Protein AF-A0A968EYV7-F1 (afdb_monomer_lite)

Secondary structure (DSSP, 8-state):
--HHHHHHHHHHHHHHHHHHHHHTSTT-----GGG-STTHHHHHHHHHHHHHHHHHHH--HHHHHHHHHHHHHHHT-STT---SSTT-SSS--SS-S-SHHHH--

Sequence (105 aa):
STVQGLLRISLLDRCQNLLNQRNNTGFQVAMSPGDYYWGSNAVVLNRAILLIFGYAETQNDQFLATALDQLHYILGVNAHQLSFVTVTGRLSPMNPHHRPSIADG

Structure (mmCIF, N/CA/C/O backbone):
data_AF-A0A968EYV7-F1
#
_entry.id   AF-A0A968EYV7-F1
#
loop_
_atom_site.group_PDB
_atom_site.id
_atom_site.type_symbol
_atom_site.label_atom_id
_atom_site.label_alt_id
_atom_site.label_comp_id
_atom_site.label_asym_id
_atom_site.label_entity_id
_atom_site.label_seq_id
_atom_site.pdbx_PDB_ins_code
_atom_site.Cartn_x
_atom_site.Cartn_y
_atom_site.Cartn_z
_atom_site.occupancy
_atom_site.B_iso_or_equiv
_atom_site.auth_seq_id
_atom_site.auth_comp_id
_atom_site.auth_asym_id
_atom_site.auth_atom_id
_atom_site.pdbx_PDB_model_num
ATOM 1 N N . SER A 1 1 ? -11.675 6.533 29.300 1.00 62.75 1 SER A N 1
ATOM 2 C CA . SER A 1 1 ? -11.208 6.004 28.003 1.00 62.75 1 SER A CA 1
ATOM 3 C C . SER A 1 1 ? -10.010 5.105 28.256 1.00 62.75 1 SER A C 1
ATOM 5 O O . SER A 1 1 ? -9.059 5.531 28.895 1.00 62.75 1 SER A O 1
ATOM 7 N N . THR A 1 2 ? -10.075 3.839 27.851 1.00 88.75 2 THR A N 1
ATOM 8 C CA . THR A 1 2 ? -8.946 2.903 27.969 1.00 88.75 2 THR A CA 1
ATOM 9 C C . THR A 1 2 ? -7.988 3.090 26.792 1.00 88.75 2 THR A C 1
ATOM 11 O O . THR A 1 2 ? -8.418 3.440 25.692 1.00 88.75 2 THR A O 1
ATOM 14 N N . VAL A 1 3 ? -6.691 2.842 27.003 1.00 94.12 3 VAL A N 1
ATOM 15 C CA . VAL A 1 3 ? -5.647 2.940 25.960 1.00 94.12 3 VAL A CA 1
ATOM 16 C C . VAL A 1 3 ? -6.018 2.128 24.710 1.00 94.12 3 VAL A C 1
ATOM 18 O O . VAL A 1 3 ? -5.838 2.598 23.593 1.00 94.12 3 VAL A O 1
ATOM 21 N N . GLN A 1 4 ? -6.631 0.955 24.890 1.00 93.38 4 GLN A N 1
ATOM 22 C CA . GLN A 1 4 ? -7.121 0.109 23.799 1.00 93.38 4 GLN A CA 1
ATOM 23 C C . GLN A 1 4 ? -8.124 0.829 22.882 1.00 93.38 4 GLN A C 1
ATOM 25 O O . GLN A 1 4 ? -8.026 0.721 21.662 1.00 93.38 4 GLN A O 1
ATOM 30 N N . GLY A 1 5 ? -9.068 1.589 23.450 1.00 95.38 5 GLY A N 1
ATOM 31 C CA . GLY A 1 5 ? -10.048 2.338 22.662 1.00 95.38 5 GLY A CA 1
ATOM 32 C C . GLY A 1 5 ? -9.395 3.420 21.799 1.00 95.38 5 GLY A C 1
ATOM 33 O O . GLY A 1 5 ? -9.771 3.594 20.644 1.00 95.38 5 GLY A O 1
ATOM 34 N N . LEU A 1 6 ? -8.368 4.093 22.329 1.00 96.88 6 LEU A N 1
ATOM 35 C CA . LEU A 1 6 ? -7.609 5.106 21.589 1.00 96.88 6 LEU A CA 1
ATOM 36 C C . LEU A 1 6 ? -6.784 4.491 20.452 1.00 96.88 6 LEU A C 1
ATOM 38 O O . LEU A 1 6 ? -6.753 5.044 19.355 1.00 96.88 6 LEU A O 1
ATOM 42 N N . LEU A 1 7 ? -6.155 3.335 20.689 1.00 96.38 7 LEU A N 1
ATOM 43 C CA . LEU A 1 7 ? -5.414 2.614 19.651 1.00 96.38 7 LEU A CA 1
ATOM 44 C C . LEU A 1 7 ? -6.331 2.161 18.513 1.00 96.38 7 LEU A C 1
ATOM 46 O O . LEU A 1 7 ? -5.968 2.310 17.348 1.00 96.38 7 LEU A O 1
ATOM 50 N N . ARG A 1 8 ? -7.535 1.674 18.841 1.00 96.81 8 ARG A N 1
ATOM 51 C CA . ARG A 1 8 ? -8.535 1.295 17.837 1.00 96.81 8 ARG A CA 1
ATOM 52 C C . ARG A 1 8 ? -8.933 2.488 16.970 1.00 96.81 8 ARG A C 1
ATOM 54 O O . ARG A 1 8 ? -8.909 2.374 15.753 1.00 96.81 8 ARG A O 1
ATOM 61 N N . ILE A 1 9 ? -9.246 3.632 17.581 1.00 97.81 9 ILE A N 1
ATOM 62 C CA . ILE A 1 9 ? -9.594 4.857 16.840 1.00 97.81 9 ILE A CA 1
ATOM 63 C C . ILE A 1 9 ? -8.437 5.278 15.924 1.00 97.81 9 ILE A C 1
ATOM 65 O O . ILE A 1 9 ? -8.646 5.471 14.732 1.00 97.81 9 ILE A O 1
ATOM 69 N N . SER A 1 10 ? -7.207 5.317 16.445 1.00 98.00 10 SER A N 1
ATOM 70 C CA . SER A 1 10 ? -6.016 5.689 15.670 1.00 98.00 10 SER A CA 1
ATOM 71 C C . SER A 1 10 ? -5.769 4.769 14.465 1.00 98.00 10 SER A C 1
ATOM 73 O O . SER A 1 10 ? -5.453 5.243 13.370 1.00 98.00 10 SER A O 1
ATOM 75 N N . LEU A 1 11 ? -5.963 3.453 14.626 1.00 98.19 11 LEU A N 1
ATOM 76 C CA . LEU A 1 11 ? -5.874 2.494 13.521 1.00 98.19 11 LEU A CA 1
ATOM 77 C C . LEU A 1 11 ? -6.904 2.802 12.427 1.00 98.19 11 LEU A C 1
ATOM 79 O O . LEU A 1 11 ? -6.548 2.838 11.247 1.00 98.19 11 LEU A O 1
ATOM 83 N N . LEU A 1 12 ? -8.165 3.021 12.806 1.00 98.50 12 LEU A N 1
ATOM 84 C CA . LEU A 1 12 ? -9.245 3.271 11.849 1.00 98.50 12 LEU A CA 1
ATOM 85 C C . LEU A 1 12 ? -9.068 4.613 11.135 1.00 98.50 12 LEU A C 1
ATOM 87 O O . LEU A 1 12 ? -9.199 4.662 9.912 1.00 98.50 12 LEU A O 1
ATOM 91 N N . ASP A 1 13 ? -8.658 5.658 11.854 1.00 98.62 13 ASP A N 1
ATOM 92 C CA . ASP A 1 13 ? -8.312 6.953 11.261 1.00 98.62 13 ASP A CA 1
ATOM 93 C C . ASP A 1 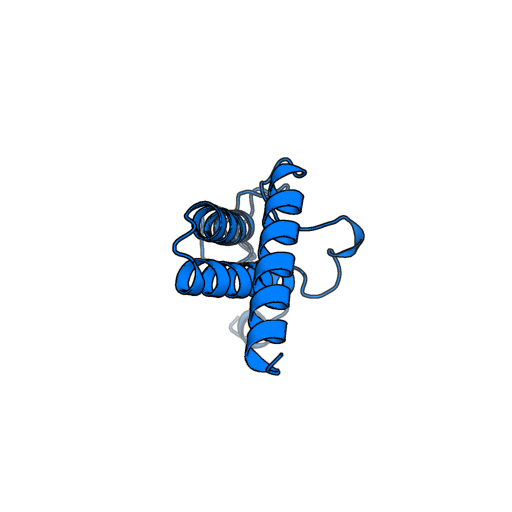13 ? -7.158 6.808 10.266 1.00 98.62 13 ASP A C 1
ATOM 95 O O . ASP A 1 13 ? -7.177 7.378 9.169 1.00 98.62 13 ASP A O 1
ATOM 99 N N . ARG A 1 14 ? -6.142 6.003 10.602 1.00 98.50 14 ARG A N 1
ATOM 100 C CA . ARG A 1 14 ? -5.040 5.729 9.677 1.00 98.50 14 ARG A CA 1
ATOM 101 C C . ARG A 1 14 ? -5.525 4.992 8.428 1.00 98.50 14 ARG A C 1
ATOM 103 O O . ARG A 1 14 ? -5.134 5.389 7.331 1.00 98.50 14 ARG A O 1
ATOM 110 N N . CYS A 1 15 ? -6.374 3.976 8.568 1.00 98.75 15 CYS A N 1
ATOM 111 C CA . CYS A 1 15 ? -6.941 3.232 7.438 1.00 98.75 15 CYS A CA 1
ATOM 112 C C . CYS A 1 15 ? -7.790 4.133 6.534 1.00 98.75 15 CYS A C 1
ATOM 114 O O . CYS A 1 15 ? -7.627 4.105 5.314 1.00 98.75 15 CYS A O 1
ATOM 116 N N . GLN A 1 16 ? -8.624 4.992 7.122 1.00 98.69 16 GLN A N 1
ATOM 117 C CA . GLN A 1 16 ? -9.444 5.938 6.371 1.00 98.69 16 GLN A CA 1
ATOM 118 C C . GLN A 1 16 ? -8.587 6.927 5.573 1.00 98.69 16 GLN A C 1
ATOM 120 O O . GLN A 1 16 ? -8.855 7.185 4.401 1.00 98.69 16 GLN A O 1
ATOM 125 N N . ASN A 1 17 ? -7.512 7.440 6.175 1.00 98.44 17 ASN A N 1
ATOM 126 C CA . ASN A 1 17 ? -6.574 8.317 5.477 1.00 98.44 17 ASN A CA 1
ATOM 127 C C . ASN A 1 17 ? -5.882 7.614 4.300 1.00 98.44 17 ASN A C 1
ATOM 129 O O . ASN A 1 17 ? -5.730 8.213 3.236 1.00 98.44 17 ASN A O 1
ATOM 133 N N . LEU A 1 18 ? -5.489 6.348 4.463 1.00 98.69 18 LEU A N 1
ATOM 134 C CA . LEU A 1 18 ? -4.881 5.554 3.389 1.00 98.69 18 LEU A CA 1
ATOM 135 C C . LEU A 1 18 ? -5.861 5.298 2.237 1.00 98.69 18 LEU A C 1
ATOM 137 O O . LEU A 1 18 ? -5.489 5.454 1.076 1.00 98.69 18 LEU A O 1
ATOM 141 N N . LEU A 1 19 ? -7.117 4.977 2.550 1.00 98.56 19 LEU A N 1
ATOM 142 C CA . LEU A 1 19 ? -8.187 4.839 1.561 1.00 98.56 19 LEU A CA 1
ATOM 143 C C . LEU A 1 19 ? -8.396 6.145 0.783 1.00 98.56 19 LEU A C 1
ATOM 145 O O . LEU A 1 19 ? -8.476 6.135 -0.447 1.00 98.56 19 LEU A O 1
ATOM 149 N N . ASN A 1 20 ? -8.416 7.284 1.479 1.00 98.12 20 ASN A N 1
ATOM 150 C CA . ASN A 1 20 ? -8.534 8.594 0.839 1.00 98.12 20 ASN A CA 1
ATOM 151 C C . ASN A 1 20 ? -7.341 8.875 -0.091 1.00 98.12 20 ASN A C 1
ATOM 153 O O . ASN A 1 20 ? -7.532 9.353 -1.206 1.00 98.12 20 ASN A O 1
ATOM 157 N N . GLN A 1 21 ? -6.115 8.541 0.328 1.00 97.44 21 GLN A N 1
ATOM 158 C CA . GLN A 1 21 ? -4.919 8.674 -0.513 1.00 97.44 21 GLN A CA 1
ATOM 159 C C . GLN A 1 21 ? -4.996 7.796 -1.764 1.00 97.44 21 GLN A C 1
ATOM 161 O O . GLN A 1 21 ? -4.734 8.290 -2.858 1.00 97.44 21 GLN A O 1
ATOM 166 N N . ARG A 1 22 ? -5.409 6.531 -1.622 1.00 97.62 22 ARG A N 1
ATOM 167 C CA . ARG A 1 22 ? -5.601 5.600 -2.744 1.00 97.62 22 ARG A CA 1
ATOM 168 C C . ARG A 1 22 ? -6.542 6.164 -3.808 1.00 97.62 22 ARG A C 1
ATOM 170 O O . ARG A 1 22 ? -6.278 6.006 -4.994 1.00 97.62 22 ARG A O 1
ATOM 177 N N . ASN A 1 23 ? -7.603 6.860 -3.406 1.00 96.19 23 ASN A N 1
ATOM 178 C CA . ASN A 1 23 ? -8.555 7.467 -4.343 1.00 96.19 23 ASN A CA 1
ATOM 179 C C . ASN A 1 23 ? -8.016 8.710 -5.069 1.00 96.19 23 ASN A C 1
ATOM 181 O O . ASN A 1 23 ? -8.599 9.127 -6.066 1.00 96.19 23 ASN A O 1
ATOM 185 N N . ASN A 1 24 ? -6.897 9.273 -4.609 1.00 95.31 24 ASN A N 1
ATOM 186 C CA . ASN A 1 24 ? -6.272 10.456 -5.198 1.00 95.31 24 ASN A CA 1
ATOM 187 C C . ASN A 1 24 ? -5.103 10.122 -6.140 1.00 95.31 24 ASN A C 1
ATOM 189 O O . ASN A 1 24 ? -4.422 11.034 -6.610 1.00 95.31 24 ASN A O 1
ATOM 193 N N . THR A 1 25 ? -4.841 8.842 -6.423 1.00 93.50 25 THR A N 1
ATOM 194 C CA . THR A 1 25 ? -3.756 8.428 -7.322 1.00 93.50 25 THR A CA 1
ATOM 195 C C . THR A 1 25 ? -4.283 7.606 -8.498 1.00 93.50 25 THR A C 1
ATOM 197 O O . THR A 1 25 ? -5.161 6.759 -8.352 1.00 93.50 25 THR A O 1
ATOM 200 N N . GLY A 1 26 ? -3.715 7.822 -9.690 1.00 95.38 26 GLY A N 1
ATOM 201 C CA . GLY A 1 26 ? -4.109 7.093 -10.906 1.00 95.38 26 GLY A CA 1
ATOM 202 C C . GLY A 1 26 ? -3.759 5.599 -10.891 1.00 95.38 26 GLY A C 1
ATOM 203 O O . GLY A 1 26 ? -4.315 4.836 -11.672 1.00 95.38 26 GLY A O 1
ATOM 204 N N . PHE A 1 27 ? -2.870 5.179 -9.986 1.00 97.12 27 PHE A N 1
ATOM 205 C CA . PHE A 1 27 ? -2.458 3.784 -9.798 1.00 97.12 27 PHE A CA 1
ATOM 206 C C . PHE A 1 27 ? -3.063 3.141 -8.546 1.00 97.12 27 PHE A C 1
ATOM 208 O O . PHE A 1 27 ? -2.639 2.057 -8.162 1.00 97.12 27 PHE A O 1
ATOM 215 N N . GLN A 1 28 ? -4.016 3.809 -7.883 1.00 97.94 28 GLN A N 1
ATOM 216 C CA . GLN A 1 28 ? -4.688 3.299 -6.680 1.00 97.94 28 GLN A CA 1
ATOM 217 C C . GLN A 1 28 ? -3.715 2.939 -5.534 1.00 97.94 28 GLN A C 1
ATOM 219 O O . GLN A 1 28 ? -4.015 2.161 -4.628 1.00 97.94 28 GLN A O 1
ATOM 224 N N . VAL A 1 29 ? -2.537 3.558 -5.536 1.00 98.12 29 VAL A N 1
ATOM 225 C CA . VAL A 1 29 ? -1.543 3.423 -4.478 1.00 98.12 29 VAL A CA 1
ATOM 226 C C . VAL A 1 29 ? -1.827 4.451 -3.387 1.00 98.12 29 VAL A C 1
ATOM 228 O O . VAL A 1 29 ? -2.054 5.632 -3.664 1.00 98.12 29 VAL A O 1
ATOM 231 N N . ALA A 1 30 ? -1.812 4.019 -2.132 1.00 97.88 30 ALA A N 1
ATOM 232 C CA . ALA A 1 30 ? -1.978 4.879 -0.970 1.00 97.88 30 ALA A CA 1
ATOM 233 C C . ALA A 1 30 ? -0.638 5.546 -0.625 1.00 97.88 30 ALA A C 1
ATOM 235 O O . ALA A 1 30 ? -0.075 5.271 0.431 1.00 97.88 30 ALA A O 1
ATOM 236 N N . MET A 1 31 ? -0.090 6.361 -1.533 1.00 97.25 31 MET A N 1
ATOM 237 C CA . MET A 1 31 ? 1.203 7.052 -1.398 1.00 97.25 31 MET A CA 1
ATOM 238 C C . MET A 1 31 ? 1.102 8.509 -1.851 1.00 97.25 31 MET A C 1
ATOM 240 O O . MET A 1 31 ? 0.459 8.814 -2.853 1.00 97.25 31 MET A O 1
ATOM 244 N N . SER A 1 32 ? 1.792 9.397 -1.141 1.00 95.00 32 SER A N 1
ATOM 245 C CA . SER A 1 32 ? 1.992 10.800 -1.511 1.00 95.00 32 SER A CA 1
ATOM 246 C C . SER A 1 32 ? 3.367 11.001 -2.168 1.00 95.00 32 SER A C 1
ATOM 248 O O . SER A 1 32 ? 4.261 10.182 -1.957 1.00 95.00 32 SER A O 1
ATOM 250 N N . PRO A 1 33 ? 3.611 12.109 -2.898 1.00 93.81 33 PRO A N 1
ATOM 251 C CA . PRO A 1 33 ? 4.913 12.374 -3.524 1.00 93.81 33 PRO A CA 1
ATOM 252 C C . PRO A 1 33 ? 6.121 12.286 -2.572 1.00 93.81 33 PRO A C 1
ATOM 254 O O . PRO A 1 33 ? 7.179 11.811 -2.967 1.00 93.81 33 PRO A O 1
ATOM 257 N N . GLY A 1 34 ? 5.963 12.679 -1.303 1.00 94.69 34 GLY A N 1
ATOM 258 C CA . GLY A 1 34 ? 7.023 12.586 -0.288 1.00 94.69 34 GLY A CA 1
ATOM 259 C C . GLY A 1 34 ? 7.302 11.174 0.245 1.00 94.69 34 GLY A C 1
ATOM 260 O O . GLY A 1 34 ? 8.290 10.979 0.944 1.00 94.69 34 GLY A O 1
ATOM 261 N N . ASP A 1 35 ? 6.466 10.184 -0.076 1.00 96.81 35 ASP A N 1
ATOM 262 C CA . ASP A 1 35 ? 6.629 8.808 0.405 1.00 96.81 35 ASP A CA 1
ATOM 263 C C . ASP A 1 35 ? 7.585 7.972 -0.476 1.00 96.81 35 ASP A C 1
ATOM 265 O O . ASP A 1 35 ? 7.949 6.851 -0.118 1.00 96.81 35 ASP A O 1
ATOM 269 N N . TYR A 1 36 ? 8.018 8.496 -1.627 1.00 96.81 36 TYR A N 1
ATOM 270 C CA . TYR A 1 36 ? 8.903 7.802 -2.570 1.00 96.81 36 TYR A CA 1
ATOM 271 C C . TYR A 1 36 ? 10.387 7.942 -2.195 1.00 96.81 36 TYR A C 1
ATOM 273 O O . TYR A 1 36 ? 11.202 8.433 -2.973 1.00 96.81 36 TYR A O 1
ATOM 281 N N . TYR A 1 37 ? 10.743 7.495 -0.992 1.00 97.25 37 TYR A N 1
ATOM 282 C CA . TYR A 1 37 ? 12.126 7.420 -0.511 1.00 97.25 37 TYR A CA 1
ATOM 283 C C . TYR A 1 37 ? 12.674 5.982 -0.563 1.00 97.25 37 TYR A C 1
ATOM 285 O O . TYR A 1 37 ? 12.016 5.057 -1.051 1.00 97.25 37 TYR A O 1
ATOM 293 N N . TRP A 1 38 ? 13.904 5.778 -0.079 1.00 97.88 38 TRP A N 1
ATOM 294 C CA . TRP A 1 38 ? 14.533 4.456 -0.026 1.00 97.88 38 TRP A CA 1
ATOM 295 C C . TRP A 1 38 ? 13.623 3.427 0.658 1.00 97.88 38 TRP A C 1
ATOM 297 O O . TRP A 1 38 ? 13.236 3.589 1.812 1.00 97.88 38 TRP A O 1
ATOM 307 N N . GLY A 1 39 ? 13.331 2.322 -0.033 1.00 96.62 39 GLY A N 1
ATOM 308 C CA . GLY A 1 39 ? 12.498 1.250 0.520 1.00 96.62 39 GLY A CA 1
ATOM 309 C C . GLY A 1 39 ? 10.996 1.550 0.497 1.00 96.62 39 GLY A C 1
ATOM 310 O O . GLY A 1 39 ? 10.234 0.880 1.190 1.00 96.62 39 GLY A O 1
ATOM 311 N N . SER A 1 40 ? 10.547 2.508 -0.314 1.00 97.94 40 SER A N 1
ATOM 312 C CA . SER A 1 40 ? 9.130 2.870 -0.478 1.00 97.94 40 SER A CA 1
ATOM 313 C C . SER A 1 40 ? 8.205 1.691 -0.817 1.00 97.94 40 SER A C 1
ATOM 315 O O . SER A 1 40 ? 7.061 1.674 -0.375 1.00 97.94 40 SER A O 1
ATOM 317 N N . ASN A 1 41 ? 8.688 0.644 -1.491 1.00 98.19 41 ASN A N 1
ATOM 318 C CA . ASN A 1 41 ? 7.898 -0.579 -1.705 1.00 98.19 41 ASN A CA 1
ATOM 319 C C . ASN A 1 41 ? 7.497 -1.270 -0.387 1.00 98.19 41 ASN A C 1
ATOM 321 O O . ASN A 1 41 ? 6.384 -1.781 -0.268 1.00 98.19 41 ASN A O 1
ATOM 325 N N . ALA A 1 42 ? 8.359 -1.238 0.634 1.00 98.12 42 ALA A N 1
ATOM 326 C CA . ALA A 1 42 ? 8.007 -1.727 1.966 1.00 98.12 42 ALA A CA 1
ATOM 327 C C . ALA A 1 42 ? 6.976 -0.812 2.642 1.00 98.12 42 ALA A C 1
ATOM 329 O O . ALA A 1 42 ? 6.097 -1.295 3.348 1.00 98.12 42 ALA A O 1
ATOM 330 N N . VAL A 1 43 ? 7.030 0.501 2.394 1.00 98.38 43 VAL A N 1
ATOM 331 C CA . VAL A 1 43 ? 6.022 1.456 2.886 1.00 98.38 43 VAL A CA 1
ATOM 332 C C . VAL A 1 43 ? 4.641 1.125 2.319 1.00 98.38 43 VAL A C 1
ATOM 334 O O . VAL A 1 43 ? 3.676 1.074 3.082 1.00 98.38 43 VAL A O 1
ATOM 337 N N . VAL A 1 44 ? 4.554 0.845 1.015 1.00 98.56 44 VAL A N 1
ATOM 338 C CA . VAL A 1 44 ? 3.316 0.420 0.338 1.00 98.56 44 VAL A CA 1
ATOM 339 C C . VAL A 1 44 ? 2.737 -0.839 0.996 1.00 98.56 44 VAL A C 1
ATOM 341 O O . VAL A 1 44 ? 1.576 -0.845 1.409 1.00 98.56 44 VAL A O 1
ATOM 344 N N . LEU A 1 45 ? 3.548 -1.885 1.179 1.00 98.69 45 LEU A N 1
ATOM 345 C CA . LEU A 1 45 ? 3.077 -3.148 1.764 1.00 98.69 45 LEU A CA 1
ATOM 346 C C . LEU A 1 45 ? 2.770 -3.047 3.265 1.00 98.69 45 LEU A C 1
ATOM 348 O O . LEU A 1 45 ? 1.798 -3.638 3.731 1.00 98.69 45 LEU A O 1
ATOM 352 N N . ASN A 1 46 ? 3.510 -2.239 4.025 1.00 98.62 46 ASN A N 1
ATOM 353 C CA . ASN A 1 46 ? 3.189 -1.984 5.432 1.00 98.62 46 ASN A CA 1
ATOM 354 C C . ASN A 1 46 ? 1.838 -1.266 5.584 1.00 98.62 46 ASN A C 1
ATOM 356 O O . ASN A 1 46 ? 1.087 -1.550 6.518 1.00 98.62 46 ASN A O 1
ATOM 360 N N . ARG A 1 47 ? 1.486 -0.369 4.653 1.00 98.62 47 ARG A N 1
ATOM 361 C CA . ARG A 1 47 ? 0.151 0.255 4.605 1.00 98.62 47 ARG A CA 1
ATOM 362 C C . ARG A 1 47 ? -0.935 -0.782 4.300 1.00 98.62 47 ARG A C 1
ATOM 364 O O . ARG A 1 47 ? -1.990 -0.728 4.926 1.00 98.62 47 ARG A O 1
ATOM 371 N N . ALA A 1 48 ? -0.659 -1.754 3.428 1.00 98.81 48 ALA A N 1
ATOM 372 C CA . ALA A 1 48 ? -1.563 -2.878 3.173 1.00 98.81 48 ALA A CA 1
ATOM 373 C C . ALA A 1 48 ? -1.826 -3.712 4.440 1.00 98.81 48 ALA A C 1
ATOM 375 O O . ALA A 1 48 ? -2.975 -4.025 4.734 1.00 98.81 48 ALA A O 1
ATOM 376 N N . ILE A 1 49 ? -0.790 -4.002 5.238 1.00 98.75 49 ILE A N 1
ATOM 377 C CA . ILE A 1 49 ? -0.936 -4.722 6.517 1.00 98.75 49 ILE A CA 1
ATOM 378 C C . ILE A 1 49 ? -1.846 -3.954 7.488 1.00 98.75 49 ILE A C 1
ATOM 380 O O . ILE A 1 49 ? -2.742 -4.546 8.087 1.00 98.75 49 ILE A O 1
ATOM 384 N N . LEU A 1 50 ? -1.668 -2.633 7.618 1.00 98.56 50 LEU A N 1
ATOM 385 C CA . LEU A 1 50 ? -2.547 -1.808 8.460 1.00 98.56 50 LEU A CA 1
ATOM 386 C C . LEU A 1 50 ? -4.008 -1.867 7.998 1.00 98.56 50 LEU A C 1
ATOM 388 O O . LEU A 1 50 ? -4.903 -2.014 8.825 1.00 98.56 50 LEU A O 1
ATOM 392 N N . LEU A 1 51 ? -4.243 -1.795 6.688 1.00 98.88 51 LEU A N 1
ATOM 393 C CA . LEU A 1 51 ? -5.579 -1.901 6.102 1.00 98.88 51 LEU A CA 1
ATOM 394 C C . LEU A 1 51 ? -6.210 -3.282 6.339 1.00 98.88 51 LEU A C 1
ATOM 396 O O . LEU A 1 51 ? -7.400 -3.356 6.634 1.00 98.88 51 LEU A O 1
ATOM 400 N N . ILE A 1 52 ? -5.422 -4.362 6.289 1.00 98.81 52 ILE A N 1
ATOM 401 C CA . ILE A 1 52 ? -5.881 -5.717 6.638 1.00 98.81 52 ILE A CA 1
ATOM 402 C C . ILE A 1 52 ? -6.317 -5.778 8.107 1.00 98.81 52 ILE A C 1
ATOM 404 O O . ILE A 1 52 ? -7.369 -6.346 8.400 1.00 98.81 52 ILE A O 1
ATOM 408 N N . PHE A 1 53 ? -5.574 -5.157 9.029 1.00 98.62 53 PHE A N 1
ATOM 409 C CA . PHE A 1 53 ? -6.015 -5.054 10.424 1.00 98.62 53 PHE A CA 1
ATOM 410 C C . PHE A 1 53 ? -7.286 -4.212 10.568 1.00 98.62 53 PHE A C 1
ATOM 412 O O . PHE A 1 53 ? -8.200 -4.614 11.284 1.00 98.62 53 PHE A O 1
ATOM 419 N N . GLY A 1 54 ? -7.392 -3.091 9.850 1.00 98.62 54 GLY A N 1
ATOM 420 C CA . GLY A 1 54 ? -8.621 -2.295 9.805 1.00 98.62 54 GLY A CA 1
ATOM 421 C C . GLY A 1 54 ? -9.828 -3.107 9.323 1.00 98.62 54 GLY A C 1
ATOM 422 O O . GLY A 1 54 ? -10.902 -3.026 9.922 1.00 98.62 54 GLY A O 1
ATOM 423 N N . TYR A 1 55 ? -9.655 -3.926 8.281 1.00 98.75 55 TYR A N 1
ATOM 424 C CA . TYR A 1 55 ? -10.680 -4.856 7.805 1.00 98.75 55 TYR A CA 1
ATOM 425 C C . TYR A 1 55 ? -11.028 -5.903 8.866 1.00 98.75 55 TYR A C 1
ATOM 427 O O . TYR A 1 55 ? -12.202 -6.074 9.173 1.00 98.75 55 TYR A O 1
ATOM 435 N N . ALA A 1 56 ? -10.042 -6.557 9.485 1.00 98.50 56 ALA A N 1
ATOM 436 C CA . ALA A 1 56 ? -10.298 -7.557 10.524 1.00 98.50 56 ALA A CA 1
ATOM 437 C C . ALA A 1 56 ? -11.147 -6.991 11.682 1.00 98.50 56 ALA A C 1
ATOM 439 O O . ALA A 1 56 ? -12.068 -7.657 12.152 1.00 98.50 56 ALA A O 1
ATOM 440 N N . GLU A 1 57 ? -10.899 -5.737 12.071 1.00 97.75 57 GLU A N 1
ATOM 441 C CA . GLU A 1 57 ? -11.597 -5.034 13.158 1.00 97.75 57 GLU A CA 1
ATOM 442 C C . GLU A 1 57 ? -13.016 -4.542 12.822 1.00 97.75 57 GLU A C 1
ATOM 444 O O . GLU A 1 57 ? -13.802 -4.266 13.735 1.00 97.75 57 GLU A O 1
ATOM 449 N N . THR A 1 58 ? -13.338 -4.350 11.539 1.00 98.12 58 THR A N 1
ATOM 450 C CA . THR A 1 58 ? -14.568 -3.644 11.116 1.00 98.12 58 THR A CA 1
ATOM 451 C C . THR A 1 58 ? -15.404 -4.376 10.079 1.00 98.12 58 THR A C 1
ATOM 453 O O . THR A 1 58 ? -16.573 -4.041 9.917 1.00 98.12 58 THR A O 1
ATOM 456 N N . GLN A 1 59 ? -14.816 -5.341 9.373 1.00 98.31 59 GLN A N 1
ATOM 457 C CA . GLN A 1 59 ? -15.354 -5.962 8.162 1.00 98.31 59 GLN A CA 1
ATOM 458 C C . GLN A 1 59 ? -15.689 -4.941 7.056 1.00 98.31 59 GLN A C 1
ATOM 46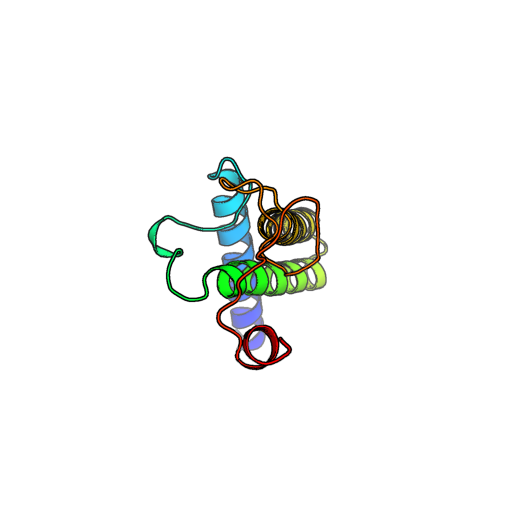0 O O . GLN A 1 59 ? -16.577 -5.162 6.241 1.00 98.31 59 GLN A O 1
ATOM 465 N N . ASN A 1 60 ? -14.994 -3.796 7.019 1.00 98.44 60 ASN A N 1
ATOM 466 C CA . ASN A 1 60 ? -15.155 -2.819 5.945 1.00 98.44 60 ASN A CA 1
ATOM 467 C C . ASN A 1 60 ? -14.364 -3.248 4.698 1.00 98.44 60 ASN A C 1
ATOM 469 O O . ASN A 1 60 ? -13.142 -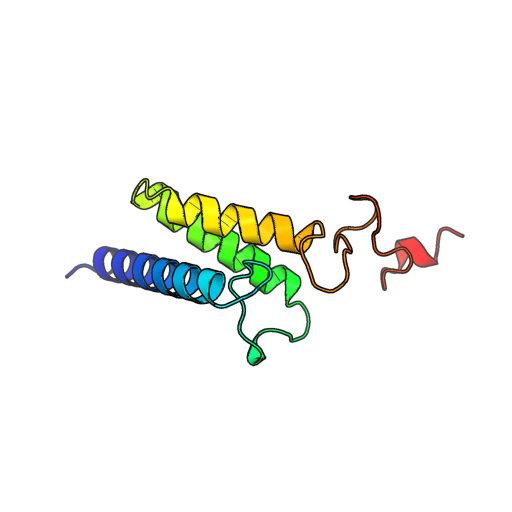3.071 4.636 1.00 98.44 60 ASN A O 1
ATOM 473 N N . ASP A 1 61 ? -15.072 -3.747 3.686 1.00 98.56 61 ASP A N 1
ATOM 474 C CA . ASP A 1 61 ? -14.502 -4.223 2.419 1.00 98.56 61 ASP A CA 1
ATOM 475 C C . ASP A 1 61 ? -13.647 -3.182 1.692 1.00 98.56 61 ASP A C 1
ATOM 477 O O . ASP A 1 61 ? -12.720 -3.542 0.964 1.00 98.56 61 ASP A O 1
ATOM 481 N N . GLN A 1 62 ? -13.889 -1.885 1.903 1.00 98.56 62 GLN A N 1
ATOM 482 C CA . GLN A 1 62 ? -13.067 -0.857 1.272 1.00 98.56 62 GLN A CA 1
ATOM 483 C C . GLN A 1 62 ? -11.622 -0.880 1.783 1.00 98.56 62 GLN A C 1
ATOM 485 O O . GLN A 1 62 ? -10.701 -0.570 1.024 1.00 98.56 62 GLN A O 1
ATOM 490 N N . PHE A 1 63 ? -11.389 -1.272 3.041 1.00 98.81 63 PHE A N 1
ATOM 491 C CA . PHE A 1 63 ? -10.032 -1.437 3.562 1.00 98.81 63 PHE A CA 1
ATOM 492 C C . PHE A 1 63 ? -9.335 -2.636 2.923 1.00 98.81 63 PHE A C 1
ATOM 494 O O . PHE A 1 63 ? -8.187 -2.509 2.496 1.00 98.81 63 PHE A O 1
ATOM 501 N N . LEU A 1 64 ? -10.039 -3.760 2.770 1.00 98.75 64 LEU A N 1
ATOM 502 C CA . LEU A 1 64 ? -9.500 -4.939 2.094 1.00 98.75 64 LEU A CA 1
ATOM 503 C C . LEU A 1 64 ? -9.189 -4.653 0.617 1.00 98.75 64 LEU A C 1
ATOM 505 O O . LEU A 1 64 ? -8.100 -4.980 0.147 1.00 98.75 64 LEU A O 1
ATOM 509 N N . ALA A 1 65 ? -10.097 -3.980 -0.094 1.00 98.75 65 ALA A N 1
ATOM 510 C CA . ALA A 1 65 ? -9.881 -3.565 -1.479 1.00 98.75 65 ALA A CA 1
ATOM 511 C C . ALA A 1 65 ? -8.673 -2.622 -1.604 1.00 98.75 65 ALA A C 1
ATOM 513 O O . ALA A 1 65 ? -7.797 -2.843 -2.436 1.00 98.75 65 ALA A O 1
ATOM 514 N N . THR A 1 66 ? -8.560 -1.630 -0.712 1.00 98.75 66 THR A N 1
ATOM 515 C CA . THR A 1 66 ? -7.407 -0.715 -0.690 1.00 98.75 66 THR A CA 1
ATOM 516 C C . THR A 1 66 ? -6.099 -1.472 -0.437 1.00 98.75 66 THR A C 1
ATOM 518 O O . THR A 1 66 ? -5.082 -1.149 -1.051 1.00 98.75 66 THR A O 1
ATOM 521 N N . ALA A 1 67 ? -6.103 -2.487 0.437 1.00 98.88 67 ALA A N 1
ATOM 522 C CA . ALA A 1 67 ? -4.934 -3.331 0.689 1.00 98.88 67 ALA A CA 1
ATOM 523 C C . ALA A 1 67 ? -4.534 -4.139 -0.555 1.00 98.88 67 ALA A C 1
ATOM 525 O O . ALA A 1 67 ? -3.349 -4.210 -0.887 1.00 98.88 67 ALA A O 1
ATOM 526 N N . LEU A 1 68 ? -5.515 -4.698 -1.269 1.00 98.81 68 LEU A N 1
ATOM 527 C CA . LEU A 1 68 ? -5.293 -5.427 -2.515 1.00 98.81 68 LEU A CA 1
ATOM 528 C C . LEU A 1 68 ? -4.675 -4.529 -3.598 1.00 98.81 68 LEU A C 1
ATOM 530 O O . LEU A 1 68 ? -3.739 -4.950 -4.275 1.00 98.81 68 LEU A O 1
ATOM 534 N N . ASP A 1 69 ? -5.104 -3.272 -3.705 1.00 98.81 69 ASP A N 1
ATOM 535 C CA . ASP A 1 69 ? -4.512 -2.326 -4.660 1.00 98.81 69 ASP A CA 1
ATOM 536 C C . ASP A 1 69 ? -3.031 -2.042 -4.380 1.00 98.81 69 ASP A C 1
ATOM 538 O O . ASP A 1 69 ? -2.245 -1.839 -5.305 1.00 98.81 69 ASP A O 1
ATOM 542 N N . GLN A 1 70 ? -2.608 -2.095 -3.113 1.00 98.81 70 GLN A N 1
ATOM 543 C CA . GLN A 1 70 ? -1.193 -1.939 -2.764 1.00 98.81 70 GLN A CA 1
ATOM 544 C C . GLN A 1 70 ? -0.371 -3.130 -3.270 1.00 98.81 70 GLN A C 1
ATOM 546 O O . GLN A 1 70 ? 0.751 -2.956 -3.748 1.00 98.81 70 GLN A O 1
ATOM 551 N N . LEU A 1 71 ? -0.939 -4.338 -3.217 1.00 98.62 71 LEU A N 1
ATOM 552 C CA . LEU A 1 71 ? -0.324 -5.523 -3.809 1.00 98.62 71 LEU A CA 1
ATOM 553 C C . LEU A 1 71 ? -0.295 -5.424 -5.341 1.00 98.62 71 LEU A C 1
ATOM 555 O O . LEU A 1 71 ? 0.748 -5.682 -5.941 1.00 98.62 71 LEU A O 1
ATOM 559 N N . HIS A 1 72 ? -1.390 -4.992 -5.974 1.00 98.50 72 HIS A N 1
ATOM 560 C CA . HIS A 1 72 ? -1.434 -4.748 -7.419 1.00 98.50 72 HIS A CA 1
ATOM 561 C C . HIS A 1 72 ? -0.347 -3.764 -7.865 1.00 98.50 72 HIS A C 1
ATOM 563 O O . HIS A 1 72 ? 0.349 -4.022 -8.850 1.00 98.50 72 HIS A O 1
ATOM 569 N N . TYR A 1 73 ? -0.147 -2.676 -7.116 1.00 98.56 73 TYR A N 1
ATOM 570 C CA . TYR A 1 73 ? 0.910 -1.706 -7.383 1.00 98.56 73 TYR A CA 1
ATOM 571 C C . TYR A 1 73 ? 2.300 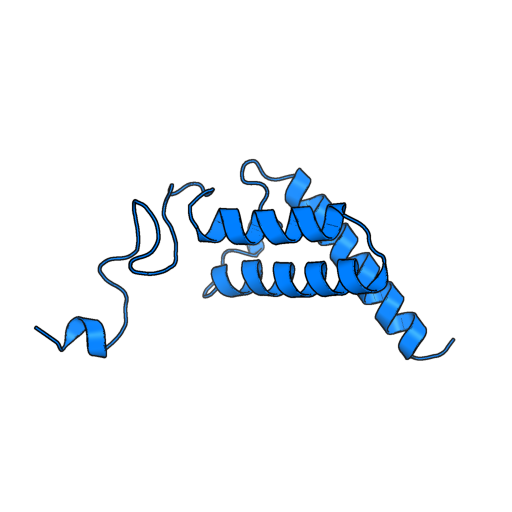-2.353 -7.366 1.00 98.56 73 TYR A C 1
ATOM 573 O O . TYR A 1 73 ? 3.081 -2.152 -8.296 1.00 98.56 73 TYR A O 1
ATOM 581 N N . ILE A 1 74 ? 2.603 -3.178 -6.356 1.00 98.56 74 ILE A N 1
ATOM 582 C CA . ILE A 1 74 ? 3.888 -3.893 -6.261 1.00 98.56 74 ILE A CA 1
ATOM 583 C C . ILE A 1 74 ? 4.085 -4.890 -7.405 1.00 98.56 74 ILE A C 1
ATOM 585 O O . ILE A 1 74 ? 5.216 -5.095 -7.843 1.00 98.56 74 ILE A O 1
ATOM 589 N N . LEU A 1 75 ? 3.006 -5.486 -7.910 1.00 98.44 75 LEU A N 1
ATOM 590 C CA . LEU A 1 75 ? 3.056 -6.521 -8.944 1.00 98.44 75 LEU A CA 1
ATOM 591 C C . LEU A 1 75 ? 2.957 -5.991 -10.382 1.00 98.44 75 LEU A C 1
ATOM 593 O O . LEU A 1 75 ? 3.053 -6.783 -11.319 1.00 98.44 75 LEU A O 1
ATOM 597 N N . GLY A 1 76 ? 2.816 -4.677 -10.579 1.00 97.69 76 GLY A N 1
ATOM 598 C CA . GLY A 1 76 ? 2.934 -4.061 -11.906 1.00 97.69 76 GLY A CA 1
ATOM 599 C C . GLY A 1 76 ? 1.874 -3.028 -12.273 1.00 97.69 76 GLY A C 1
ATOM 600 O O . GLY A 1 76 ? 1.996 -2.418 -13.333 1.00 97.69 76 GLY A O 1
ATOM 601 N N . VAL A 1 77 ? 0.872 -2.766 -11.426 1.00 97.38 77 VAL A N 1
ATOM 602 C CA . VAL A 1 77 ? -0.079 -1.651 -11.622 1.00 97.38 77 VAL A CA 1
ATOM 603 C C . VAL A 1 77 ? 0.563 -0.350 -11.140 1.00 97.38 77 VAL A C 1
ATOM 605 O O . VAL A 1 77 ? 0.150 0.275 -10.170 1.00 97.38 77 VAL A O 1
ATOM 608 N N . ASN A 1 78 ? 1.651 0.026 -11.797 1.00 97.44 78 ASN A N 1
ATOM 609 C CA . ASN A 1 78 ? 2.444 1.203 -11.479 1.00 97.44 78 ASN A CA 1
ATOM 610 C C . ASN A 1 78 ? 2.951 1.863 -12.765 1.00 97.44 78 ASN A C 1
ATOM 612 O O . ASN A 1 78 ? 2.859 1.299 -13.856 1.00 97.44 78 ASN A O 1
ATOM 616 N N . ALA A 1 79 ? 3.520 3.061 -12.632 1.00 95.81 79 ALA A N 1
ATOM 617 C CA . ALA A 1 79 ? 3.999 3.852 -13.766 1.00 95.81 79 ALA A CA 1
ATOM 618 C C . ALA A 1 79 ? 5.070 3.146 -14.617 1.00 95.81 79 ALA A C 1
ATOM 620 O O . ALA A 1 79 ? 5.255 3.495 -15.781 1.00 95.81 79 ALA A O 1
ATOM 621 N N . HIS A 1 80 ? 5.759 2.151 -14.057 1.00 95.81 80 HIS A N 1
ATOM 622 C CA . HIS A 1 80 ? 6.804 1.398 -14.744 1.00 95.81 80 HIS A CA 1
ATOM 623 C C . HIS A 1 80 ? 6.285 0.132 -15.428 1.00 95.81 80 HIS A C 1
ATOM 625 O O . HIS A 1 80 ? 7.042 -0.487 -16.172 1.00 95.81 80 HIS A O 1
ATOM 631 N N . GLN A 1 81 ? 5.028 -0.264 -15.179 1.00 96.56 81 GLN A N 1
ATOM 632 C CA . GLN A 1 81 ? 4.464 -1.541 -15.634 1.00 96.56 81 GLN A CA 1
ATOM 633 C C . GLN A 1 81 ? 5.361 -2.735 -15.250 1.00 96.56 81 GLN A C 1
ATOM 635 O O . GLN A 1 81 ? 5.510 -3.701 -16.000 1.00 96.56 81 GLN A O 1
ATOM 640 N N . LEU A 1 82 ? 6.002 -2.631 -14.082 1.00 97.56 82 LEU A N 1
ATOM 641 C CA . LEU A 1 82 ? 7.054 -3.527 -13.613 1.00 97.56 82 LEU A CA 1
ATOM 642 C C . LEU A 1 82 ? 6.646 -4.124 -12.269 1.00 97.56 82 LEU A C 1
ATOM 644 O O . LEU A 1 82 ? 6.344 -3.383 -11.33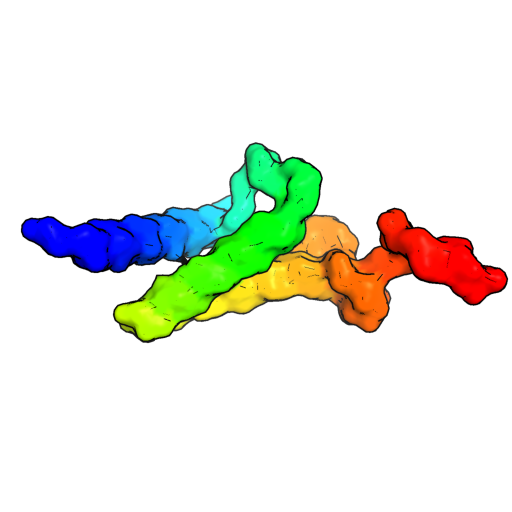6 1.00 97.56 82 LEU A O 1
ATOM 648 N N . SER A 1 83 ? 6.694 -5.446 -12.137 1.00 98.12 83 SER A N 1
ATOM 649 C CA . SER A 1 83 ? 6.653 -6.076 -10.818 1.00 98.12 83 SER A CA 1
ATOM 650 C C . SER A 1 83 ? 7.938 -5.745 -10.076 1.00 98.12 83 SER A C 1
ATOM 652 O O . SER A 1 83 ? 9.024 -5.986 -10.590 1.00 98.12 83 SER A O 1
ATOM 654 N N . PHE A 1 84 ? 7.851 -5.237 -8.854 1.00 98.06 84 PHE A N 1
ATOM 655 C CA . PHE A 1 84 ? 9.032 -4.972 -8.031 1.00 98.06 84 PHE A CA 1
ATOM 656 C C . PHE A 1 84 ? 9.571 -6.215 -7.312 1.00 98.06 84 PHE A C 1
ATOM 658 O O . PHE A 1 84 ? 10.539 -6.113 -6.558 1.00 98.06 84 PHE A O 1
ATOM 665 N N . VAL A 1 85 ? 8.972 -7.385 -7.550 1.00 97.56 85 VAL A N 1
ATOM 666 C CA . VAL A 1 85 ? 9.426 -8.677 -7.031 1.00 97.56 85 VAL A CA 1
ATOM 667 C C . VAL A 1 85 ? 10.128 -9.436 -8.153 1.00 97.56 85 VAL A C 1
ATOM 669 O O . VAL A 1 85 ? 9.555 -9.661 -9.220 1.00 97.56 85 VAL A O 1
ATOM 672 N N . THR A 1 86 ? 11.377 -9.833 -7.914 1.00 94.75 86 THR A N 1
ATOM 673 C CA . THR A 1 86 ? 12.191 -10.618 -8.854 1.00 94.75 86 THR A CA 1
ATOM 674 C C . THR A 1 86 ? 11.457 -11.883 -9.309 1.00 94.75 86 THR A C 1
ATOM 676 O O . THR A 1 86 ? 10.846 -12.567 -8.487 1.00 94.75 86 THR A O 1
ATOM 679 N N . VAL A 1 87 ? 11.541 -12.213 -10.604 1.00 92.50 87 VAL A N 1
ATOM 680 C CA . VAL A 1 87 ? 10.978 -13.440 -11.219 1.00 92.50 87 VAL A CA 1
ATOM 681 C C . VAL A 1 87 ? 9.443 -13.538 -11.122 1.00 92.50 87 VAL A C 1
ATOM 683 O O . VAL A 1 87 ? 8.845 -14.556 -11.454 1.00 92.50 87 VAL A O 1
ATOM 686 N N . THR A 1 88 ? 8.769 -12.468 -10.703 1.00 95.69 88 THR A N 1
ATOM 687 C CA . THR A 1 88 ? 7.306 -12.415 -10.624 1.00 95.69 88 THR A CA 1
ATOM 688 C C . THR A 1 88 ? 6.757 -11.456 -11.669 1.00 95.69 88 THR A C 1
ATOM 690 O O . THR A 1 88 ? 7.229 -10.329 -11.770 1.00 95.69 88 THR A O 1
ATOM 693 N N . GLY A 1 89 ? 5.712 -11.860 -12.394 1.00 92.38 89 GLY A N 1
ATOM 694 C CA . GLY A 1 89 ? 5.065 -11.027 -13.412 1.00 92.38 89 GLY A CA 1
ATOM 695 C C . GLY A 1 89 ? 5.773 -11.054 -14.772 1.00 92.38 89 GLY A C 1
ATOM 696 O O . GLY A 1 89 ? 6.770 -11.742 -14.965 1.00 92.38 89 GLY A O 1
ATOM 697 N N . ARG A 1 90 ? 5.231 -10.311 -15.749 1.00 91.50 90 ARG A N 1
ATOM 698 C CA . ARG A 1 90 ? 5.773 -10.264 -17.123 1.00 91.50 90 ARG A CA 1
ATOM 699 C C . ARG A 1 90 ? 7.125 -9.548 -17.201 1.00 91.50 90 ARG A C 1
ATOM 701 O O . ARG A 1 90 ? 7.960 -9.920 -18.017 1.00 91.50 90 ARG A O 1
ATOM 708 N N . LEU A 1 91 ? 7.304 -8.503 -16.393 1.00 94.12 91 LEU A N 1
ATOM 709 C CA . LEU A 1 91 ? 8.533 -7.722 -16.280 1.00 94.12 91 LEU A CA 1
ATOM 710 C C . LEU A 1 91 ? 8.889 -7.607 -14.794 1.00 94.12 91 LEU A C 1
ATOM 712 O O . LEU A 1 91 ? 8.041 -7.204 -13.998 1.00 94.12 91 LEU A O 1
ATOM 716 N N . SER A 1 92 ? 10.134 -7.924 -14.437 1.00 94.75 92 SER A N 1
ATOM 717 C CA . SER A 1 92 ? 10.654 -7.852 -13.064 1.00 94.75 92 SER A CA 1
ATOM 718 C C . SER A 1 92 ? 12.133 -7.440 -13.040 1.00 94.75 92 SER A C 1
ATOM 720 O O . SER A 1 92 ? 12.806 -7.594 -14.062 1.00 94.75 92 SER A O 1
ATOM 722 N N . PRO A 1 93 ? 12.681 -6.961 -11.905 1.00 94.19 93 PRO A N 1
ATOM 723 C CA . PRO A 1 93 ? 14.103 -6.676 -11.764 1.00 94.19 93 PRO A CA 1
ATOM 724 C C . PRO A 1 93 ? 14.973 -7.889 -12.106 1.00 94.19 93 PRO A C 1
ATOM 726 O O . PRO A 1 93 ? 14.845 -8.941 -11.486 1.00 94.19 93 PRO A O 1
ATOM 729 N N . MET A 1 94 ? 15.881 -7.708 -13.067 1.00 93.81 94 MET A N 1
ATOM 730 C CA . MET A 1 94 ? 16.864 -8.725 -13.471 1.00 93.81 94 MET A CA 1
ATOM 731 C C . MET A 1 94 ? 18.242 -8.502 -12.843 1.00 93.81 94 MET A C 1
ATOM 733 O O . MET A 1 94 ? 19.029 -9.431 -12.759 1.00 93.81 94 MET A O 1
ATOM 737 N N . ASN A 1 95 ? 18.519 -7.281 -12.374 1.00 92.94 95 ASN A N 1
ATOM 738 C CA . ASN A 1 95 ? 19.809 -6.891 -11.800 1.00 92.94 95 ASN A CA 1
ATOM 739 C C . ASN A 1 95 ? 19.620 -6.304 -10.388 1.00 92.94 95 ASN A C 1
ATOM 741 O O . ASN A 1 95 ? 19.861 -5.110 -10.183 1.00 92.94 95 ASN A O 1
ATOM 745 N N . PRO A 1 96 ? 19.104 -7.079 -9.413 1.00 92.94 96 PRO A N 1
ATOM 746 C CA . PRO A 1 96 ? 19.009 -6.604 -8.041 1.00 92.94 96 PRO A CA 1
ATOM 747 C C . PRO A 1 96 ? 20.411 -6.390 -7.465 1.00 92.94 96 PRO A C 1
ATOM 749 O O . PRO A 1 96 ? 21.339 -7.144 -7.749 1.00 92.94 96 PRO A O 1
ATOM 752 N N . HIS A 1 97 ? 20.559 -5.404 -6.582 1.00 92.00 97 HIS A N 1
ATOM 753 C CA . HIS A 1 97 ? 21.807 -5.190 -5.850 1.00 92.00 97 HIS A CA 1
ATOM 754 C C . HIS A 1 97 ? 21.947 -6.220 -4.708 1.00 92.00 97 HIS A C 1
ATOM 756 O O . HIS A 1 97 ? 21.958 -5.883 -3.524 1.00 92.00 97 HIS A O 1
ATOM 762 N N . HIS A 1 98 ? 21.997 -7.501 -5.075 1.00 90.88 98 HIS A N 1
ATOM 763 C CA . HIS A 1 98 ? 21.972 -8.659 -4.189 1.00 90.88 98 HIS A CA 1
ATOM 764 C C . HIS A 1 98 ? 23.206 -9.524 -4.458 1.00 90.88 98 HIS A C 1
ATOM 766 O O . HIS A 1 98 ? 23.349 -10.080 -5.541 1.00 90.88 98 HIS A O 1
ATOM 772 N N . ARG A 1 99 ? 24.113 -9.624 -3.474 1.00 87.94 99 ARG A N 1
ATOM 773 C CA . ARG A 1 99 ? 25.440 -10.243 -3.663 1.00 87.94 99 ARG A CA 1
ATOM 774 C C . ARG A 1 99 ? 25.383 -11.670 -4.232 1.00 87.94 99 ARG A C 1
ATOM 776 O O . ARG A 1 99 ? 26.123 -11.910 -5.178 1.00 87.94 99 ARG A O 1
ATOM 783 N N . PRO A 1 100 ? 24.532 -12.589 -3.727 1.00 91.06 100 PRO A N 1
ATOM 784 C CA . PRO A 1 100 ? 24.423 -13.926 -4.307 1.00 91.06 100 PRO A CA 1
ATOM 785 C C . PRO A 1 100 ? 24.058 -13.920 -5.794 1.00 91.06 100 PRO A C 1
ATOM 787 O O . PRO A 1 100 ? 24.708 -14.614 -6.555 1.00 91.06 100 PRO A O 1
ATOM 790 N N . SER A 1 101 ? 23.108 -13.076 -6.214 1.00 84.88 101 SER A N 1
ATOM 791 C CA . SER A 1 101 ? 22.644 -12.985 -7.614 1.00 84.88 101 SER A CA 1
ATOM 792 C C . SER A 1 101 ? 23.653 -12.357 -8.580 1.00 84.88 101 SER A C 1
ATOM 794 O O . SER A 1 101 ? 23.376 -12.243 -9.766 1.00 84.88 101 SER A O 1
ATOM 796 N N . ILE A 1 102 ? 24.765 -11.833 -8.062 1.00 82.62 102 ILE A N 1
ATOM 797 C CA . ILE A 1 102 ? 25.860 -11.263 -8.857 1.00 82.62 102 ILE A CA 1
ATOM 798 C C . ILE A 1 102 ? 27.035 -12.252 -8.923 1.00 82.62 102 ILE A C 1
ATOM 800 O O . ILE A 1 102 ? 27.843 -12.187 -9.844 1.00 82.62 102 ILE A O 1
ATOM 804 N N . ALA A 1 103 ? 27.162 -13.130 -7.926 1.00 76.94 103 ALA A N 1
ATOM 805 C CA . ALA A 1 103 ? 28.319 -13.997 -7.726 1.00 76.94 103 ALA A CA 1
ATOM 806 C C . ALA A 1 103 ? 28.097 -15.447 -8.190 1.00 76.94 103 ALA A C 1
ATOM 808 O O . ALA A 1 103 ? 29.024 -16.244 -8.097 1.00 76.94 103 ALA A O 1
ATOM 809 N N . ASP A 1 104 ? 26.895 -15.796 -8.646 1.00 68.44 104 ASP A N 1
ATOM 810 C CA . ASP A 1 104 ? 26.517 -17.127 -9.139 1.00 68.44 104 ASP A CA 1
ATOM 811 C C .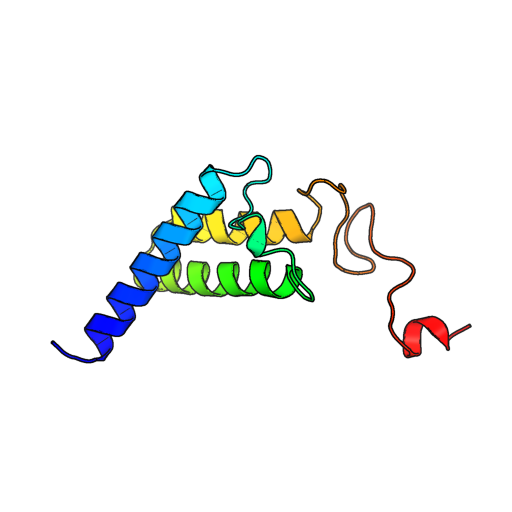 ASP A 1 104 ? 26.794 -17.339 -10.644 1.00 68.44 104 ASP A C 1
ATOM 813 O O . ASP A 1 104 ? 26.322 -18.325 -11.215 1.00 68.44 104 ASP A O 1
ATOM 817 N N . GLY A 1 105 ? 27.564 -16.431 -11.263 1.00 54.66 105 GLY A N 1
ATOM 818 C CA . GLY A 1 105 ? 28.043 -16.513 -12.650 1.00 54.66 105 GLY A CA 1
ATOM 819 C C . GLY A 1 105 ? 29.178 -17.504 -12.884 1.00 54.66 105 GLY A C 1
ATOM 820 O O . GLY A 1 105 ? 29.973 -17.752 -11.950 1.00 54.66 105 GLY A O 1
#

Foldseek 3Di:
DDPVVVVLVVLLVLLVLQLVCLVVDPLSFSDDPVLPDPPSLVVLQVSLVSLVVNCVVPVPVSSNVSSVSSVVCCQQSHPVSENDDPPGHPHYDQDDPDVVSVPVD

Radius of gyration: 16.35 Å; chains: 1; bounding box: 44×30×45 Å

pLDDT: mean 95.4, std 6.8, range [54.66, 98.88]